Protein AF-Q54SC8-F1 (afdb_monomer_lite)

Radius of gyration: 28.44 Å; chains: 1; bounding box: 78×32×74 Å

Secondary structure (DSSP, 8-state):
-PPP-TTS-THHHHTT-S-HHHHHHHHHHHTT-S---TTPBPTTT-SBP-HHIIIII-TTTHHHHHHHHHHHHHHTTPPP---SGGGGGGTTSHHHHHHHHHHHHHHHHHHHHHHHHHHHHHHHHHHHHHHHHHHHHHHHHHHHHHHHHHHHHHHTT--

Foldseek 3Di:
DPDQPVPDLLVVLLVLAPPPQLSVLVVCLSVQNPDDPPQFAQLQQRHGDGSQCLFANPPRCNVVLQVQLQVQQVVVVHDRDRRGPNLSVVSNDHSSVNSNSVSSSVSVVVRVVSVVVVVVVVVVVVVVVVVVVVVVVVVVVVVVVVVVVVVVVVVVVVD

Structure (mmCIF, N/CA/C/O backbone):
data_AF-Q54SC8-F1
#
_entry.id   AF-Q54SC8-F1
#
loop_
_atom_site.group_PDB
_atom_site.id
_atom_site.type_symbol
_atom_site.label_atom_id
_atom_site.label_alt_id
_atom_site.label_comp_id
_atom_site.label_asym_id
_atom_site.label_entity_id
_atom_site.label_seq_id
_atom_site.pdbx_PDB_ins_code
_atom_site.Cartn_x
_atom_site.Cartn_y
_atom_site.Cartn_z
_atom_site.occupancy
_atom_site.B_iso_or_equiv
_atom_site.auth_seq_id
_atom_site.auth_comp_id
_atom_site.auth_asym_id
_atom_site.auth_atom_id
_atom_site.pdbx_PDB_model_num
ATOM 1 N N . MET A 1 1 ? 15.499 17.375 3.961 1.00 37.41 1 MET A N 1
ATOM 2 C CA . MET A 1 1 ? 14.671 16.747 2.904 1.00 37.41 1 MET A CA 1
ATOM 3 C C . MET A 1 1 ? 15.461 16.810 1.610 1.00 37.41 1 MET A C 1
ATOM 5 O O . MET A 1 1 ? 15.804 17.915 1.219 1.00 37.41 1 MET A O 1
ATOM 9 N N . LYS A 1 2 ? 15.801 15.673 0.987 1.00 46.19 2 LYS A N 1
ATOM 10 C CA . LYS A 1 2 ? 16.397 15.680 -0.358 1.00 46.19 2 LYS A CA 1
ATOM 11 C C . LYS A 1 2 ? 15.344 16.186 -1.347 1.00 46.19 2 LYS A C 1
ATOM 13 O O . LYS A 1 2 ? 14.207 15.717 -1.315 1.00 46.19 2 LYS A O 1
ATOM 18 N N . GLU A 1 3 ? 15.695 17.192 -2.144 1.00 49.50 3 GLU A N 1
ATOM 19 C CA . GLU A 1 3 ? 14.789 17.768 -3.135 1.00 49.50 3 GLU A CA 1
ATOM 20 C C . GLU A 1 3 ? 14.431 16.716 -4.189 1.00 49.50 3 GLU A C 1
ATOM 22 O O . GLU A 1 3 ? 15.298 16.151 -4.855 1.00 49.50 3 GLU A O 1
ATOM 27 N N . ILE A 1 4 ? 13.131 16.450 -4.339 1.00 57.06 4 ILE A N 1
ATOM 28 C CA . ILE A 1 4 ? 12.579 15.791 -5.527 1.00 57.06 4 ILE A CA 1
ATOM 29 C C . ILE A 1 4 ? 13.042 16.628 -6.723 1.00 57.06 4 ILE A C 1
ATOM 31 O O . ILE A 1 4 ? 12.918 17.853 -6.657 1.00 57.06 4 ILE A O 1
ATOM 35 N N . LYS A 1 5 ? 13.594 16.007 -7.778 1.00 55.91 5 LYS A N 1
ATOM 36 C CA . LYS A 1 5 ? 14.076 16.744 -8.959 1.00 55.91 5 LYS A CA 1
ATOM 37 C C . LYS A 1 5 ? 12.907 17.553 -9.536 1.00 55.91 5 LYS A C 1
ATOM 39 O O . LYS A 1 5 ? 12.034 17.011 -10.201 1.00 55.91 5 LYS A O 1
ATOM 44 N N . LYS A 1 6 ? 12.868 18.849 -9.213 1.00 46.75 6 LYS A N 1
ATOM 45 C CA . LYS A 1 6 ? 11.734 19.763 -9.435 1.00 46.75 6 LYS A CA 1
ATOM 46 C C . LYS A 1 6 ? 11.451 20.060 -10.908 1.00 46.75 6 LYS A C 1
ATOM 48 O O . LYS A 1 6 ? 10.417 20.652 -11.196 1.00 46.75 6 LYS A O 1
ATOM 53 N N . THR A 1 7 ? 12.352 19.713 -11.827 1.00 46.19 7 THR A N 1
ATOM 54 C CA . THR A 1 7 ? 12.328 20.245 -13.201 1.00 46.19 7 THR A CA 1
ATOM 55 C C . THR A 1 7 ? 11.164 19.749 -14.050 1.00 46.19 7 THR A C 1
ATOM 57 O O . THR A 1 7 ? 10.823 20.388 -15.037 1.00 46.19 7 THR A O 1
ATOM 60 N N . THR A 1 8 ? 10.462 18.713 -13.613 1.00 50.31 8 THR A N 1
ATOM 61 C CA . THR A 1 8 ? 9.126 18.389 -14.097 1.00 50.31 8 THR A CA 1
ATOM 62 C C . THR A 1 8 ? 8.346 17.874 -12.906 1.00 50.31 8 THR A C 1
ATOM 64 O O . THR A 1 8 ? 8.726 16.891 -12.273 1.00 50.31 8 THR A O 1
ATOM 67 N N . LEU A 1 9 ? 7.239 18.537 -12.567 1.00 56.03 9 LEU A N 1
ATOM 68 C CA . LEU A 1 9 ? 6.217 17.877 -11.761 1.00 56.03 9 LEU A CA 1
ATOM 69 C C . LEU A 1 9 ? 5.973 16.491 -12.395 1.00 56.03 9 LEU A C 1
ATOM 71 O O . LEU A 1 9 ? 5.840 16.447 -13.621 1.00 56.03 9 LEU A O 1
ATOM 75 N N . PRO A 1 10 ? 5.896 15.389 -11.620 1.00 69.25 10 PRO A N 1
ATOM 76 C CA . PRO A 1 10 ? 5.927 14.005 -12.131 1.00 69.25 10 PRO A CA 1
ATOM 77 C C . PRO A 1 10 ? 4.714 13.623 -13.008 1.00 69.25 10 PRO A C 1
ATOM 79 O O . PRO A 1 10 ? 4.430 12.455 -13.257 1.00 69.25 10 PRO A O 1
ATOM 82 N N . PHE A 1 11 ? 3.925 14.607 -13.438 1.00 71.69 11 PHE A N 1
ATOM 83 C CA . PHE A 1 11 ? 2.703 14.463 -14.206 1.00 71.69 11 PHE A CA 1
ATOM 84 C C . PHE A 1 11 ? 2.931 13.854 -15.590 1.00 71.69 11 PHE A C 1
ATOM 86 O 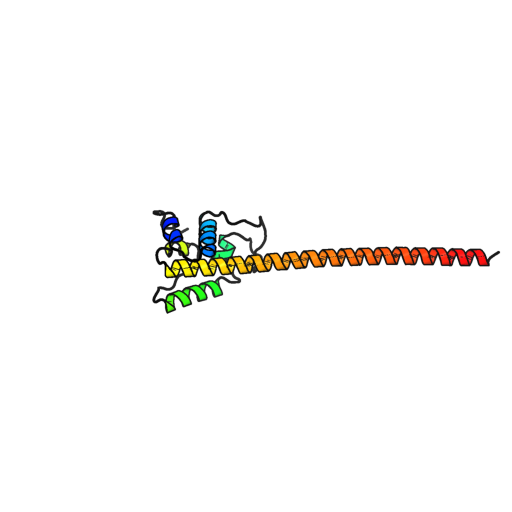O . PHE A 1 11 ? 2.066 13.107 -16.047 1.00 71.69 11 PHE A O 1
ATOM 93 N N . LEU A 1 12 ? 4.045 14.154 -16.264 1.00 74.88 12 LEU A N 1
ATOM 94 C CA . LEU A 1 12 ? 4.334 13.603 -17.595 1.00 74.88 12 LEU A CA 1
ATOM 95 C C . LEU A 1 12 ? 4.573 12.092 -17.527 1.00 74.88 12 LEU A C 1
ATOM 97 O O . LEU A 1 12 ? 4.076 11.337 -18.360 1.00 74.88 12 LEU A O 1
ATOM 101 N N . GLU A 1 13 ? 5.271 11.646 -16.493 1.00 80.50 13 GLU A N 1
ATOM 102 C CA . GLU A 1 13 ? 5.614 10.254 -16.240 1.00 80.50 13 GLU A CA 1
ATOM 103 C C . GLU A 1 13 ? 4.403 9.477 -15.718 1.00 80.50 13 GLU A C 1
ATOM 105 O O . GLU A 1 13 ? 4.088 8.402 -16.228 1.00 80.50 13 GLU A O 1
ATOM 110 N N . ILE A 1 14 ? 3.642 10.063 -14.782 1.00 79.56 14 ILE A N 1
ATOM 111 C CA . ILE A 1 14 ? 2.394 9.476 -14.263 1.00 79.56 14 ILE A CA 1
ATOM 112 C C . ILE A 1 14 ? 1.410 9.172 -15.403 1.00 79.56 14 ILE A C 1
ATOM 114 O O . ILE A 1 14 ? 0.694 8.172 -15.343 1.00 79.56 14 ILE A O 1
ATOM 118 N N . ARG A 1 15 ? 1.376 9.980 -16.474 1.00 80.06 15 ARG A N 1
ATOM 119 C CA . ARG A 1 15 ? 0.501 9.734 -17.637 1.00 80.06 15 ARG A CA 1
ATOM 120 C C . ARG A 1 15 ? 0.794 8.418 -18.366 1.00 80.06 15 ARG A C 1
ATOM 122 O O . ARG A 1 15 ? -0.119 7.901 -19.001 1.00 80.06 15 ARG A O 1
ATOM 129 N N . LYS A 1 16 ? 2.007 7.865 -18.254 1.00 84.06 16 LYS A N 1
ATOM 130 C CA . LYS A 1 16 ? 2.420 6.606 -18.905 1.00 84.06 16 LYS A CA 1
ATOM 131 C C . LYS A 1 16 ? 1.965 5.346 -18.148 1.00 84.06 16 LYS A C 1
ATOM 133 O O . LYS A 1 16 ? 2.160 4.237 -18.636 1.00 84.06 16 LYS A O 1
ATOM 138 N N . ILE A 1 17 ? 1.365 5.498 -16.963 1.00 86.06 17 ILE A N 1
ATOM 139 C CA . ILE A 1 17 ? 0.902 4.388 -16.119 1.00 86.06 17 ILE A CA 1
ATOM 140 C C . ILE A 1 17 ? -0.439 3.851 -16.637 1.00 86.06 17 ILE A C 1
ATOM 142 O O . ILE A 1 17 ? -1.421 4.589 -16.742 1.00 86.06 17 ILE A O 1
ATOM 146 N N . VAL A 1 18 ? -0.484 2.544 -16.898 1.00 90.19 18 VAL A N 1
ATOM 147 C CA . VAL A 1 18 ? -1.641 1.811 -17.434 1.00 90.19 18 VAL A CA 1
ATOM 148 C C . VAL A 1 18 ? -2.656 1.488 -16.338 1.00 90.19 18 VAL A C 1
ATOM 150 O O . VAL A 1 18 ? -3.860 1.551 -16.578 1.00 90.19 18 VAL A O 1
ATOM 153 N N . ASN A 1 19 ? -2.209 1.180 -15.114 1.00 91.38 19 ASN A N 1
ATOM 154 C CA . ASN A 1 19 ? -3.138 0.991 -14.000 1.00 91.38 19 ASN A CA 1
ATOM 155 C C . ASN A 1 19 ? -3.779 2.338 -13.623 1.00 91.38 19 ASN A C 1
ATOM 157 O O . ASN A 1 19 ? -3.202 3.120 -12.871 1.00 91.38 19 ASN A O 1
ATOM 161 N N . LEU A 1 20 ? -4.992 2.588 -14.124 1.00 90.06 20 LEU A N 1
ATOM 162 C CA . LEU A 1 20 ? -5.702 3.859 -13.961 1.00 90.06 20 LEU A CA 1
ATOM 163 C C . LEU A 1 20 ? -6.005 4.203 -12.496 1.00 90.06 20 LEU A C 1
ATOM 165 O O . LEU A 1 20 ? -5.912 5.369 -12.115 1.00 90.06 20 LEU A O 1
ATOM 169 N N . LYS A 1 21 ? -6.336 3.209 -11.662 1.00 90.88 21 LYS A N 1
ATOM 170 C CA . LYS A 1 21 ? -6.642 3.427 -10.238 1.00 90.88 21 LYS A CA 1
ATOM 171 C C . LYS A 1 21 ? -5.387 3.759 -9.443 1.00 90.88 21 LYS A C 1
ATOM 173 O O . LYS A 1 21 ? -5.379 4.720 -8.679 1.00 90.88 21 LYS A O 1
ATOM 178 N N . GLY A 1 22 ? -4.317 2.999 -9.651 1.00 89.75 22 GLY A N 1
ATOM 179 C CA . GLY A 1 22 ? -3.007 3.282 -9.078 1.00 89.75 22 GLY A CA 1
ATOM 180 C C . GLY A 1 22 ? -2.441 4.617 -9.568 1.00 89.75 22 GLY A C 1
ATOM 181 O O . GLY A 1 22 ? -1.904 5.379 -8.771 1.00 89.75 22 GLY A O 1
ATOM 182 N N . ARG A 1 23 ? -2.636 4.957 -10.849 1.00 91.56 23 ARG A N 1
ATOM 183 C CA . ARG A 1 23 ? -2.273 6.256 -11.435 1.00 91.56 23 ARG A CA 1
ATOM 184 C C . ARG A 1 23 ? -3.002 7.408 -10.749 1.00 91.56 23 ARG A C 1
ATOM 186 O O . ARG A 1 23 ? -2.354 8.360 -10.325 1.00 91.56 23 ARG A O 1
ATOM 193 N N . ASP A 1 24 ? -4.327 7.324 -10.627 1.00 90.94 24 ASP A N 1
ATOM 194 C CA . ASP A 1 24 ? -5.133 8.329 -9.923 1.00 90.94 24 ASP A CA 1
ATOM 195 C C . ASP A 1 24 ? -4.680 8.473 -8.465 1.00 90.94 24 ASP A C 1
ATOM 197 O O . ASP A 1 24 ? -4.516 9.579 -7.955 1.00 90.94 24 ASP A O 1
ATOM 201 N N . LEU A 1 25 ? -4.381 7.356 -7.803 1.00 91.50 25 LEU A N 1
ATOM 202 C CA . LEU A 1 25 ? -3.895 7.364 -6.432 1.00 91.50 25 LEU A CA 1
ATOM 203 C C . LEU A 1 25 ? -2.525 8.041 -6.294 1.00 91.50 25 LEU A C 1
ATOM 205 O O . LEU A 1 25 ? -2.347 8.863 -5.395 1.00 91.50 25 LEU A O 1
ATOM 209 N N . LEU A 1 26 ? -1.574 7.737 -7.182 1.00 90.44 26 LEU A N 1
ATOM 210 C CA . LEU A 1 26 ? -0.271 8.406 -7.225 1.00 90.44 26 LEU A CA 1
ATOM 211 C C . LEU A 1 26 ? -0.424 9.900 -7.492 1.00 90.44 26 LEU A C 1
ATOM 213 O O . LEU A 1 26 ? 0.264 10.710 -6.873 1.00 90.44 26 LEU A O 1
ATOM 217 N N . TRP A 1 27 ? -1.361 10.271 -8.363 1.00 88.69 27 TRP A N 1
ATOM 218 C CA . TRP A 1 27 ? -1.660 11.664 -8.650 1.00 88.69 27 TRP A CA 1
ATOM 219 C C . TRP A 1 27 ? -2.204 12.393 -7.417 1.00 88.69 27 TRP A C 1
ATOM 221 O O . TRP A 1 27 ? -1.670 13.432 -7.027 1.00 88.69 27 TRP A O 1
ATOM 231 N N . ARG A 1 28 ? -3.187 11.810 -6.721 1.00 89.06 28 ARG A N 1
ATOM 232 C CA . ARG A 1 28 ? -3.704 12.348 -5.451 1.00 89.06 28 ARG A CA 1
ATOM 233 C C . ARG A 1 28 ? -2.633 12.407 -4.369 1.00 89.06 28 ARG A C 1
ATOM 235 O O . ARG A 1 28 ? -2.632 13.342 -3.572 1.00 89.06 28 ARG A O 1
ATOM 242 N N . LEU A 1 29 ? -1.731 11.428 -4.319 1.00 87.50 29 LEU A N 1
ATOM 243 C CA . LEU A 1 29 ? -0.616 11.415 -3.377 1.00 87.50 29 LEU A CA 1
ATOM 244 C C . LEU A 1 29 ? 0.353 12.572 -3.655 1.00 87.50 29 LEU A C 1
ATOM 246 O O . LEU A 1 29 ? 0.687 13.307 -2.726 1.00 87.50 29 LEU A O 1
ATOM 250 N N . ALA A 1 30 ? 0.732 12.779 -4.921 1.00 83.88 30 ALA A N 1
ATOM 251 C CA . ALA A 1 30 ? 1.600 13.876 -5.351 1.00 83.88 30 ALA A CA 1
ATOM 252 C C . ALA A 1 30 ? 0.970 15.252 -5.072 1.00 83.88 30 ALA A C 1
ATOM 254 O O . ALA A 1 30 ? 1.637 16.152 -4.566 1.00 83.88 30 ALA A O 1
ATOM 255 N N . LEU A 1 31 ? -0.336 15.390 -5.315 1.00 83.81 31 LEU A N 1
ATOM 256 C CA . LEU A 1 31 ? -1.102 16.606 -5.027 1.00 83.81 31 LEU A CA 1
ATOM 257 C C . LEU A 1 31 ? -1.465 16.777 -3.543 1.00 83.81 31 LEU A C 1
ATOM 259 O O . LEU A 1 31 ? -2.116 17.754 -3.184 1.00 83.81 31 LEU A O 1
ATOM 263 N N . LYS A 1 32 ? -1.096 15.828 -2.669 1.00 80.88 32 LYS A N 1
ATOM 264 C CA . LYS A 1 32 ? -1.536 15.772 -1.261 1.00 80.88 32 LYS A CA 1
ATOM 265 C C . LYS A 1 32 ? -3.068 15.869 -1.099 1.00 80.88 32 LYS A C 1
ATOM 267 O O . LYS A 1 32 ? -3.555 16.290 -0.052 1.00 80.88 32 LYS A O 1
ATOM 272 N N . ALA A 1 33 ? -3.811 15.420 -2.108 1.00 82.44 33 ALA A N 1
ATOM 273 C CA . ALA A 1 33 ? -5.266 15.507 -2.237 1.00 82.44 33 ALA A CA 1
ATOM 274 C C . ALA A 1 33 ? -5.992 14.212 -1.823 1.00 82.44 33 ALA A C 1
ATOM 276 O O . ALA A 1 33 ? -7.166 14.009 -2.131 1.00 82.44 33 ALA A O 1
ATOM 277 N N . LEU A 1 34 ? -5.295 13.292 -1.151 1.00 83.31 34 LEU A N 1
ATOM 278 C CA . LEU A 1 34 ? -5.932 12.094 -0.613 1.00 83.31 34 LEU A CA 1
ATOM 279 C C . LEU A 1 34 ? -6.914 12.477 0.499 1.00 83.31 34 LEU A C 1
ATOM 281 O O . LEU A 1 34 ? -6.538 13.257 1.378 1.00 83.31 34 LEU A O 1
ATOM 285 N N . PRO A 1 35 ? -8.138 11.915 0.504 1.00 72.50 35 PRO A N 1
ATOM 286 C CA . PRO A 1 35 ? -9.097 12.176 1.563 1.00 72.50 35 PRO A CA 1
ATOM 287 C C . PRO A 1 35 ? -8.515 11.698 2.895 1.00 72.50 35 PRO A C 1
ATOM 289 O O . PRO A 1 35 ? -8.3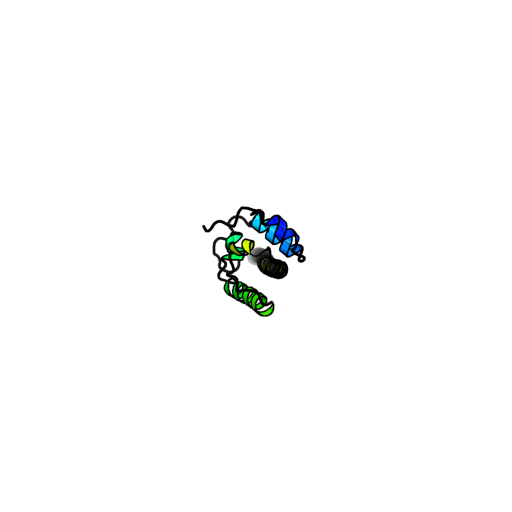39 10.499 3.132 1.00 72.50 35 PRO A O 1
ATOM 292 N N . LYS A 1 36 ? -8.168 12.663 3.747 1.00 66.06 36 LYS A N 1
ATOM 293 C CA . LYS A 1 36 ? -7.656 12.420 5.092 1.00 66.06 36 LYS A CA 1
ATOM 294 C C . LYS A 1 36 ? -8.840 12.069 5.979 1.00 66.06 36 LYS A C 1
ATOM 296 O O . LYS A 1 36 ? -9.820 12.808 6.025 1.00 66.06 36 LYS A O 1
ATOM 301 N N . ILE A 1 37 ? -8.736 10.980 6.732 1.00 64.00 37 ILE A N 1
ATOM 302 C CA . ILE A 1 37 ? -9.575 10.844 7.921 1.00 64.00 37 ILE A CA 1
ATOM 303 C C . ILE A 1 37 ? -8.885 11.713 8.969 1.00 64.00 37 ILE A C 1
ATOM 305 O O . ILE A 1 37 ? -7.871 11.311 9.535 1.00 64.00 37 ILE A O 1
ATOM 309 N N . HIS A 1 38 ? -9.352 12.954 9.109 1.00 57.03 38 HIS A N 1
ATOM 310 C CA . HIS A 1 38 ? -8.739 13.950 9.984 1.00 57.03 38 HIS A CA 1
ATOM 311 C C . HIS A 1 38 ? -8.468 13.359 11.378 1.00 57.03 38 HIS A C 1
ATOM 313 O O . HIS A 1 38 ? -9.380 12.849 12.024 1.00 57.03 38 HIS A O 1
ATOM 319 N N . ASN A 1 39 ? -7.204 13.421 11.811 1.00 59.19 39 ASN A N 1
ATOM 320 C CA . ASN A 1 39 ? -6.718 12.992 13.129 1.00 59.19 39 ASN A CA 1
ATOM 321 C C . ASN A 1 39 ? -6.986 11.523 13.514 1.00 59.19 39 ASN A C 1
ATOM 323 O O . ASN A 1 39 ? -6.967 11.193 14.698 1.00 59.19 39 ASN A O 1
ATOM 327 N N . ALA A 1 40 ? -7.207 10.623 12.551 1.00 78.62 40 ALA A N 1
ATOM 328 C CA . ALA A 1 40 ? -7.303 9.200 12.858 1.00 78.62 40 ALA A CA 1
ATOM 329 C C . ALA A 1 40 ? -5.907 8.562 13.011 1.00 78.62 40 ALA A C 1
ATOM 331 O O . ALA A 1 40 ? -5.001 8.871 12.232 1.00 78.62 40 ALA A O 1
ATOM 332 N N . PRO A 1 41 ? -5.712 7.656 13.984 1.00 89.12 41 PRO A N 1
ATOM 333 C CA . PRO A 1 41 ? -4.522 6.824 14.032 1.00 89.12 41 PRO A CA 1
ATOM 334 C C . PRO A 1 41 ? -4.556 5.783 12.906 1.00 89.12 41 PRO A C 1
ATOM 336 O O . PRO A 1 41 ? -5.620 5.318 12.486 1.00 89.12 41 PRO A O 1
ATOM 339 N N . CYS A 1 42 ? -3.378 5.397 12.427 1.00 91.00 42 CYS A N 1
ATOM 340 C CA . CYS A 1 42 ? -3.203 4.377 11.409 1.00 91.00 42 CYS A CA 1
ATOM 341 C C . CYS A 1 42 ? -3.841 3.066 11.867 1.00 91.00 42 CYS A C 1
ATOM 343 O O . CYS A 1 42 ? -3.534 2.549 12.941 1.00 91.00 42 CYS A O 1
ATOM 345 N N . ILE A 1 43 ? -4.676 2.473 11.013 1.00 89.19 43 ILE A N 1
ATOM 346 C CA . ILE A 1 43 ? -5.416 1.244 11.339 1.00 89.19 43 ILE A CA 1
ATOM 347 C C . ILE A 1 43 ? -4.512 0.020 11.574 1.00 89.19 43 ILE A C 1
ATOM 349 O O . ILE A 1 43 ? -4.986 -1.026 12.018 1.00 89.19 43 ILE A O 1
ATOM 353 N N . TRP A 1 44 ? -3.228 0.114 11.226 1.00 91.38 44 TRP A N 1
ATOM 354 C CA . TRP A 1 44 ? -2.272 -0.982 11.346 1.00 91.38 44 TRP A CA 1
ATOM 355 C C . TRP A 1 44 ? -1.288 -0.830 12.500 1.00 91.38 44 TRP A C 1
ATOM 357 O O . TRP A 1 44 ? -1.048 -1.814 13.194 1.00 91.38 44 TRP A O 1
ATOM 367 N N . CYS A 1 45 ? -0.731 0.365 12.709 1.00 92.50 45 CYS A N 1
ATOM 368 C CA . CYS A 1 45 ? 0.301 0.594 13.727 1.00 92.50 45 CYS A CA 1
ATOM 369 C C . CYS A 1 45 ? -0.054 1.678 14.751 1.00 92.50 45 CYS A C 1
ATOM 371 O O . CYS A 1 45 ? 0.767 1.980 15.609 1.00 92.50 45 CYS A O 1
ATOM 373 N N . ASN A 1 46 ? -1.248 2.269 14.665 1.00 89.94 46 ASN A N 1
ATOM 374 C CA . ASN A 1 46 ? -1.778 3.262 15.600 1.00 89.94 46 ASN A CA 1
ATOM 375 C C . ASN A 1 46 ? -1.011 4.605 15.688 1.00 89.94 46 ASN A C 1
ATOM 377 O O . ASN A 1 46 ? -1.378 5.467 16.479 1.00 89.94 46 ASN A O 1
ATOM 381 N N . GLU A 1 47 ? 0.021 4.815 14.865 1.00 90.44 47 GLU A N 1
ATOM 382 C CA . GLU A 1 47 ? 0.707 6.110 14.716 1.00 90.44 47 GLU A CA 1
ATOM 383 C C . GLU A 1 47 ? -0.182 7.131 13.983 1.00 90.44 47 GLU A C 1
ATOM 385 O O . GLU A 1 47 ? -1.168 6.760 13.348 1.00 90.44 47 GLU A O 1
ATOM 390 N N . GLN A 1 48 ? 0.163 8.422 14.032 1.00 88.44 48 GLN A N 1
ATOM 391 C CA . GLN A 1 48 ? -0.612 9.467 13.356 1.00 88.44 48 GLN A CA 1
ATOM 392 C C . GLN A 1 48 ? -0.697 9.213 11.845 1.00 88.44 48 GLN A C 1
ATOM 394 O O . GLN A 1 48 ? 0.314 9.172 11.137 1.00 88.44 48 GLN A O 1
ATOM 399 N N . GLU A 1 49 ? -1.921 9.074 11.334 1.00 87.56 49 GLU A N 1
ATOM 400 C CA . GLU A 1 49 ? -2.122 8.734 9.936 1.00 87.56 49 GLU A CA 1
ATOM 401 C C . GLU A 1 49 ? -1.981 9.970 9.037 1.00 87.56 49 GLU A C 1
ATOM 403 O O . GLU A 1 49 ? -2.760 10.922 9.079 1.00 87.56 49 GLU A O 1
ATOM 408 N N . THR A 1 50 ? -0.972 9.935 8.175 1.00 87.62 50 THR A N 1
ATOM 409 C CA . THR A 1 50 ? -0.773 10.876 7.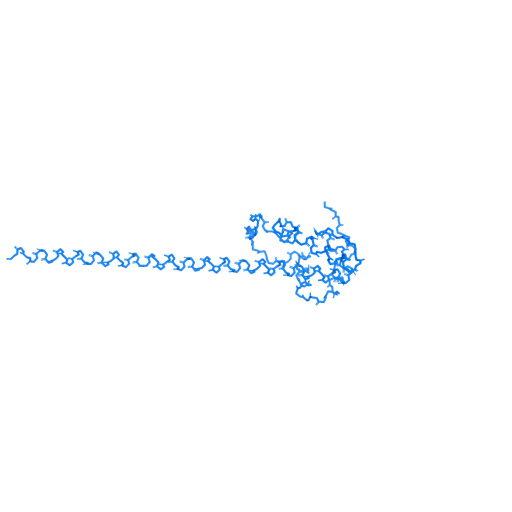070 1.00 87.62 50 THR A CA 1
ATOM 410 C C . THR A 1 50 ? -0.615 10.097 5.770 1.00 87.62 50 THR A C 1
ATOM 412 O O . THR A 1 50 ? -0.319 8.904 5.791 1.00 87.62 50 THR A O 1
ATOM 415 N N . SER A 1 51 ? -0.766 10.751 4.616 1.00 87.19 51 SER A N 1
ATOM 416 C CA . SER A 1 51 ? -0.510 10.098 3.324 1.00 87.19 51 SER A CA 1
ATOM 417 C C . SER A 1 51 ? 0.908 9.523 3.257 1.00 87.19 51 SER A C 1
ATOM 419 O O . SER A 1 51 ? 1.104 8.393 2.827 1.00 87.19 51 SER A O 1
ATOM 421 N N . GLU A 1 52 ? 1.898 10.270 3.748 1.00 88.31 52 GLU A N 1
ATOM 422 C CA . GLU A 1 52 ? 3.280 9.794 3.809 1.00 88.31 52 GLU A CA 1
ATOM 423 C C . GLU A 1 52 ? 3.419 8.586 4.741 1.00 88.31 52 GLU A C 1
ATOM 425 O O . GLU A 1 52 ? 4.105 7.624 4.406 1.00 88.31 52 GLU A O 1
ATOM 430 N N . HIS A 1 53 ? 2.719 8.592 5.877 1.00 90.75 53 HIS A N 1
ATOM 431 C CA . HIS A 1 53 ? 2.686 7.441 6.766 1.00 90.75 53 HIS A CA 1
ATOM 432 C C . HIS A 1 53 ? 2.103 6.205 6.073 1.00 90.75 53 HIS A C 1
ATOM 434 O O . HIS A 1 53 ? 2.769 5.173 6.032 1.00 90.75 53 HIS A O 1
ATOM 440 N N . ILE A 1 54 ? 0.913 6.324 5.476 1.00 91.25 54 ILE A N 1
ATOM 441 C CA . ILE A 1 54 ? 0.212 5.214 4.814 1.00 91.25 54 ILE A CA 1
ATOM 442 C C . ILE A 1 54 ? 1.083 4.572 3.736 1.00 91.25 54 ILE A C 1
ATOM 444 O O . ILE A 1 54 ? 1.116 3.355 3.640 1.00 91.25 54 ILE A O 1
ATOM 448 N N . PHE A 1 55 ? 1.769 5.361 2.907 1.00 92.44 55 PHE A N 1
ATOM 449 C CA . PHE A 1 55 ? 2.492 4.801 1.764 1.00 92.44 55 PHE A CA 1
ATOM 450 C C . PHE A 1 55 ? 3.961 4.505 2.043 1.00 92.44 55 PHE A C 1
ATOM 452 O O . PHE A 1 55 ? 4.487 3.568 1.454 1.00 92.44 55 PHE A O 1
ATOM 459 N N . PHE A 1 56 ? 4.627 5.262 2.917 1.00 92.56 56 PHE A N 1
ATOM 460 C CA . PHE A 1 56 ? 6.092 5.260 2.994 1.00 92.56 56 PHE A CA 1
ATOM 461 C C . PHE A 1 56 ? 6.669 5.037 4.390 1.00 92.56 56 PHE A C 1
ATOM 463 O O . PHE A 1 56 ? 7.860 4.763 4.490 1.00 92.56 56 PHE A O 1
ATOM 470 N N . LYS A 1 57 ? 5.882 5.157 5.468 1.00 92.38 57 LYS A N 1
ATOM 471 C CA . LYS A 1 57 ? 6.422 5.044 6.840 1.00 92.38 57 LYS A CA 1
ATOM 472 C C . LYS A 1 57 ? 5.723 4.010 7.721 1.00 92.38 57 LYS A C 1
ATOM 474 O O . LYS A 1 57 ? 6.219 3.719 8.805 1.00 92.38 57 LYS A O 1
ATOM 479 N N . CYS A 1 58 ? 4.600 3.434 7.295 1.00 93.81 58 CYS A N 1
ATOM 480 C CA . CYS A 1 58 ? 3.851 2.506 8.134 1.00 93.81 58 CYS A CA 1
ATOM 481 C C . CYS A 1 58 ? 4.613 1.190 8.355 1.00 93.81 58 CYS A C 1
ATOM 483 O O . CYS A 1 58 ? 4.711 0.333 7.472 1.00 93.81 58 CYS A O 1
ATOM 485 N N . LYS A 1 59 ? 5.090 1.000 9.589 1.00 93.12 59 LYS A N 1
ATOM 486 C CA . LYS A 1 59 ? 5.885 -0.161 10.021 1.00 93.12 59 LYS A CA 1
ATOM 487 C C . LYS A 1 59 ? 5.217 -1.507 9.727 1.00 93.12 59 LYS A C 1
ATOM 489 O O . LYS A 1 59 ? 5.909 -2.488 9.489 1.00 93.12 59 LYS A O 1
ATOM 494 N N . SER A 1 60 ? 3.886 -1.556 9.702 1.00 92.81 60 SER A N 1
ATOM 495 C CA . SER A 1 60 ? 3.132 -2.800 9.526 1.00 92.81 60 SER A CA 1
ATOM 496 C C . SER A 1 60 ? 3.219 -3.415 8.133 1.00 92.81 60 SER A C 1
ATOM 498 O O . SER A 1 60 ? 2.926 -4.597 7.997 1.00 92.81 60 SER A O 1
ATOM 500 N N . HIS A 1 61 ? 3.555 -2.642 7.099 1.00 92.81 61 HIS A N 1
ATOM 501 C CA . HIS A 1 61 ? 3.649 -3.174 5.734 1.00 92.81 61 HIS A CA 1
ATOM 502 C C . HIS A 1 61 ? 4.852 -2.651 4.952 1.00 92.81 61 HIS A C 1
ATOM 504 O O . HIS A 1 61 ? 5.097 -3.126 3.845 1.00 92.81 61 HIS A O 1
ATOM 510 N N . ILE A 1 62 ? 5.613 -1.689 5.484 1.00 93.69 62 ILE A N 1
ATOM 511 C CA . ILE A 1 62 ? 6.726 -1.080 4.749 1.00 93.69 62 ILE A CA 1
ATOM 512 C C . ILE A 1 62 ? 7.775 -2.111 4.318 1.00 93.69 62 ILE A C 1
ATOM 514 O O . ILE A 1 62 ? 8.250 -2.052 3.190 1.00 93.69 62 ILE A O 1
ATOM 518 N N . LYS A 1 63 ? 8.063 -3.106 5.168 1.00 93.81 63 LYS A N 1
ATOM 519 C CA . LYS A 1 63 ? 9.012 -4.183 4.861 1.00 93.81 63 LYS A CA 1
ATOM 520 C C . LYS A 1 63 ? 8.516 -5.077 3.714 1.00 93.81 63 LYS A C 1
ATOM 522 O O . LYS A 1 63 ? 9.221 -5.222 2.726 1.00 93.81 63 LYS A O 1
ATOM 527 N N . GLU A 1 64 ? 7.274 -5.565 3.796 1.00 93.69 64 GLU A N 1
ATOM 528 C CA . GLU A 1 64 ? 6.611 -6.345 2.726 1.00 93.69 64 GLU A CA 1
ATOM 529 C C . GLU A 1 64 ? 6.591 -5.557 1.403 1.00 93.69 64 GLU A C 1
ATOM 531 O O . GLU A 1 64 ? 6.862 -6.087 0.328 1.00 93.69 64 GLU A O 1
ATOM 536 N N . THR A 1 65 ? 6.321 -4.253 1.486 1.00 94.50 65 THR A N 1
ATOM 537 C CA . THR A 1 65 ? 6.272 -3.356 0.324 1.00 94.50 65 THR A CA 1
ATOM 538 C C . THR A 1 65 ? 7.651 -3.210 -0.327 1.00 94.50 65 THR A C 1
ATOM 540 O O . THR A 1 65 ? 7.780 -3.311 -1.547 1.00 94.50 65 THR A O 1
ATOM 543 N N . GLN A 1 66 ? 8.683 -3.008 0.496 1.00 95.25 66 GLN A N 1
ATOM 544 C CA . GLN A 1 66 ? 10.075 -2.895 0.075 1.00 95.25 66 GLN A CA 1
ATOM 545 C C . GLN A 1 66 ? 10.582 -4.182 -0.592 1.00 95.25 66 GLN A C 1
ATOM 547 O O . GLN A 1 66 ? 11.282 -4.122 -1.603 1.00 95.25 66 GLN A O 1
ATOM 552 N N . GLU A 1 67 ? 10.227 -5.339 -0.041 1.00 94.44 67 GLU A N 1
ATOM 553 C CA . GLU A 1 67 ? 10.560 -6.647 -0.609 1.00 94.44 67 GLU A CA 1
ATOM 554 C C . GLU A 1 67 ? 9.850 -6.860 -1.951 1.00 94.44 67 GLU A C 1
ATOM 556 O O . GLU A 1 67 ? 10.488 -7.245 -2.930 1.00 94.44 67 GLU A O 1
ATOM 561 N N . CYS A 1 68 ? 8.561 -6.520 -2.035 1.00 93.75 68 CYS A N 1
ATOM 562 C CA . CYS A 1 68 ? 7.766 -6.664 -3.253 1.00 93.75 68 CYS A CA 1
ATOM 563 C C . CYS A 1 68 ? 8.322 -5.836 -4.420 1.00 93.75 68 CYS A C 1
ATOM 565 O O . CYS A 1 68 ? 8.520 -6.372 -5.512 1.00 93.75 68 CYS A O 1
ATOM 567 N N . ILE A 1 69 ? 8.624 -4.548 -4.208 1.00 93.00 69 ILE A N 1
ATOM 568 C CA . ILE A 1 69 ? 9.173 -3.718 -5.289 1.00 93.00 69 ILE A CA 1
ATOM 569 C C . ILE A 1 69 ? 10.561 -4.203 -5.718 1.00 93.00 69 ILE A C 1
ATOM 571 O O . ILE A 1 69 ? 10.842 -4.242 -6.913 1.00 93.00 69 ILE A O 1
ATOM 575 N N . ASN A 1 70 ? 11.411 -4.620 -4.773 1.00 93.06 70 ASN A N 1
ATOM 576 C CA . ASN A 1 70 ? 12.747 -5.123 -5.089 1.00 93.06 70 ASN A CA 1
ATOM 577 C C . ASN A 1 70 ? 12.678 -6.425 -5.883 1.00 93.06 70 ASN A C 1
ATOM 579 O O . ASN A 1 70 ? 13.424 -6.571 -6.845 1.00 93.06 70 ASN A O 1
ATOM 583 N N . TYR A 1 71 ? 11.756 -7.322 -5.530 1.00 93.69 71 TYR A N 1
ATOM 584 C CA . TYR A 1 71 ? 11.510 -8.541 -6.290 1.00 93.69 71 TYR A CA 1
ATOM 585 C C . TYR A 1 71 ? 11.102 -8.232 -7.735 1.00 93.69 71 TYR A C 1
ATOM 587 O O . TYR A 1 71 ? 11.652 -8.812 -8.668 1.00 93.69 71 TYR A O 1
ATOM 595 N N . ILE A 1 72 ? 10.177 -7.285 -7.936 1.00 90.88 72 ILE A N 1
ATOM 596 C CA . ILE A 1 72 ? 9.745 -6.883 -9.283 1.00 90.88 72 ILE A CA 1
ATOM 597 C C . ILE A 1 72 ? 10.924 -6.316 -10.077 1.00 90.88 72 ILE A C 1
ATOM 599 O O . ILE A 1 72 ? 11.131 -6.731 -11.213 1.00 90.88 72 ILE A O 1
ATOM 603 N N . GLN A 1 73 ? 11.708 -5.415 -9.476 1.00 90.19 73 GLN A N 1
ATOM 604 C CA . GLN A 1 73 ? 12.878 -4.826 -10.131 1.00 90.19 73 GLN A CA 1
ATOM 605 C C . GLN A 1 73 ? 13.903 -5.889 -10.519 1.00 90.19 73 GLN A C 1
ATOM 607 O O . GLN A 1 73 ? 14.356 -5.906 -11.658 1.00 90.19 73 GLN A O 1
ATOM 612 N N . GLU A 1 74 ? 14.225 -6.808 -9.612 1.00 91.38 74 GLU A N 1
ATOM 613 C CA . GLU A 1 74 ? 15.180 -7.885 -9.871 1.00 91.38 74 GLU A CA 1
ATOM 614 C C . GLU A 1 74 ? 14.725 -8.770 -11.038 1.00 91.38 74 GLU A C 1
ATOM 616 O O . GLU A 1 74 ? 15.506 -9.063 -11.941 1.00 91.38 74 GLU A O 1
ATOM 621 N N . LYS A 1 75 ? 13.436 -9.131 -11.081 1.00 90.62 75 LYS A N 1
ATOM 622 C CA . LYS A 1 75 ? 12.872 -9.937 -12.173 1.00 90.62 75 LYS A CA 1
ATOM 623 C C . LYS A 1 75 ? 12.771 -9.196 -13.498 1.00 90.62 75 LYS A C 1
ATOM 625 O O . LYS A 1 75 ? 12.765 -9.842 -14.540 1.00 90.62 75 LYS A O 1
ATOM 630 N N . SER A 1 76 ? 12.717 -7.869 -13.478 1.00 86.88 76 SER A N 1
ATOM 631 C CA . SER A 1 76 ? 12.683 -7.054 -14.689 1.00 86.88 76 SER A CA 1
ATOM 632 C C . SER A 1 76 ? 14.054 -6.549 -15.148 1.00 86.88 76 SER A C 1
ATOM 634 O O . SER A 1 76 ? 14.103 -5.712 -16.045 1.00 86.88 76 SER A O 1
ATOM 636 N N . GLY A 1 77 ? 15.157 -6.979 -14.522 1.00 85.12 77 GLY A N 1
ATOM 637 C CA . GLY A 1 77 ? 16.502 -6.457 -14.816 1.00 85.12 77 GLY A CA 1
ATOM 638 C C . GLY A 1 77 ? 16.715 -5.000 -14.377 1.00 85.12 77 GLY A C 1
ATOM 639 O O . GLY A 1 77 ? 17.632 -4.329 -14.844 1.00 85.12 77 GLY A O 1
ATOM 640 N N . GLY A 1 78 ? 15.849 -4.493 -13.501 1.00 82.31 78 GLY A N 1
ATOM 641 C CA . GLY A 1 78 ? 15.941 -3.167 -12.907 1.00 82.31 78 GLY A CA 1
ATOM 642 C C . GLY A 1 78 ? 16.856 -3.131 -11.683 1.00 82.31 78 GLY A C 1
ATOM 643 O O . GLY A 1 78 ? 17.252 -4.150 -11.120 1.00 82.31 78 GLY A O 1
ATOM 644 N N . SER A 1 79 ? 17.177 -1.919 -11.235 1.00 85.00 79 SER A N 1
ATOM 645 C CA . SER A 1 79 ? 17.934 -1.712 -9.997 1.00 85.00 79 SER A CA 1
ATOM 646 C C . SER A 1 79 ? 17.015 -1.760 -8.780 1.00 85.00 79 SER A C 1
ATOM 648 O O . SER A 1 79 ? 15.859 -1.341 -8.849 1.00 85.00 79 SER A O 1
ATOM 650 N N . ARG A 1 80 ? 17.537 -2.212 -7.633 1.00 86.44 80 ARG A N 1
ATOM 651 C CA . ARG A 1 80 ? 16.813 -2.123 -6.355 1.00 86.44 80 ARG A CA 1
ATOM 652 C C . ARG A 1 80 ? 16.411 -0.675 -6.067 1.00 86.44 80 ARG A C 1
ATOM 654 O O . ARG A 1 80 ? 17.166 0.262 -6.335 1.00 86.44 80 ARG A O 1
ATOM 661 N N . ILE A 1 81 ? 15.215 -0.503 -5.512 1.00 86.69 81 ILE A N 1
ATOM 662 C CA . ILE A 1 81 ? 14.628 0.809 -5.225 1.00 86.69 81 ILE A CA 1
ATOM 663 C C . ILE A 1 81 ? 14.316 0.863 -3.742 1.00 86.69 81 ILE A C 1
ATOM 665 O O . ILE A 1 81 ? 13.561 0.035 -3.247 1.00 86.69 81 ILE A O 1
ATOM 669 N N . ASN A 1 82 ? 14.829 1.873 -3.043 1.00 89.50 82 ASN A N 1
ATOM 670 C CA . ASN A 1 82 ? 14.377 2.156 -1.687 1.00 89.50 82 ASN A CA 1
ATOM 671 C C . ASN A 1 82 ? 12.962 2.731 -1.744 1.00 89.50 82 ASN A C 1
ATOM 673 O O . ASN A 1 82 ? 12.709 3.752 -2.386 1.00 89.50 82 ASN A O 1
ATOM 677 N N . TRP A 1 83 ? 12.034 2.055 -1.084 1.00 92.00 83 TRP A N 1
ATOM 678 C CA . TRP A 1 83 ? 10.649 2.462 -1.014 1.00 92.00 83 TRP A CA 1
ATOM 679 C C . TRP A 1 83 ? 10.516 3.661 -0.078 1.00 92.00 83 TRP A C 1
ATOM 681 O O . TRP A 1 83 ? 10.807 3.593 1.114 1.00 92.00 83 TRP A O 1
ATOM 691 N N . GLY A 1 84 ? 10.070 4.781 -0.632 1.00 91.12 84 GLY A N 1
ATOM 692 C CA . GLY A 1 84 ? 9.953 6.047 0.074 1.00 91.12 84 GLY A CA 1
ATOM 693 C C . GLY A 1 84 ? 9.422 7.133 -0.848 1.00 91.12 84 GLY A C 1
ATOM 694 O O . GLY A 1 84 ? 9.106 6.876 -2.005 1.00 91.12 84 GLY A O 1
ATOM 695 N N . ILE A 1 85 ? 9.353 8.373 -0.366 1.00 84.94 85 ILE A N 1
ATOM 696 C CA . ILE A 1 85 ? 8.853 9.487 -1.188 1.00 84.94 85 ILE A CA 1
ATOM 697 C C . ILE A 1 85 ? 9.696 9.713 -2.455 1.00 84.94 85 ILE A C 1
ATOM 699 O O . ILE A 1 85 ? 9.207 10.221 -3.455 1.00 84.94 85 ILE A O 1
ATOM 703 N N . GLU A 1 86 ? 10.954 9.275 -2.451 1.00 83.81 86 GLU A N 1
ATOM 704 C CA . GLU A 1 86 ? 11.857 9.358 -3.600 1.00 83.81 86 GLU A CA 1
ATOM 705 C C . GLU A 1 86 ? 11.441 8.449 -4.769 1.00 83.81 86 GLU A C 1
ATOM 707 O O . GLU A 1 86 ? 11.982 8.601 -5.864 1.00 83.81 86 GLU A O 1
ATOM 712 N N . ILE A 1 87 ? 10.451 7.558 -4.597 1.00 85.62 87 ILE A N 1
ATOM 713 C CA . ILE A 1 87 ? 9.956 6.696 -5.684 1.00 85.62 87 ILE A CA 1
ATOM 714 C C . ILE A 1 87 ? 9.389 7.508 -6.856 1.00 85.62 87 ILE A C 1
ATOM 716 O O . ILE A 1 87 ? 9.370 7.022 -7.983 1.00 85.62 87 ILE A O 1
ATOM 720 N N . PHE A 1 88 ? 8.961 8.755 -6.613 1.00 84.25 88 PHE A N 1
ATOM 721 C CA . PHE A 1 88 ? 8.496 9.658 -7.668 1.00 84.25 88 PHE A CA 1
ATOM 722 C C . PHE A 1 88 ? 9.592 9.957 -8.702 1.00 84.25 88 PHE A C 1
ATOM 724 O O . PHE A 1 88 ? 9.276 10.202 -9.861 1.00 84.25 88 PHE A O 1
ATOM 731 N N . ASN A 1 89 ? 10.871 9.844 -8.323 1.00 83.88 89 ASN A N 1
ATOM 732 C CA . ASN A 1 89 ? 12.007 9.998 -9.234 1.00 83.88 89 ASN A CA 1
ATOM 733 C C . ASN A 1 89 ? 12.233 8.769 -10.140 1.00 83.88 89 ASN A C 1
ATOM 735 O O . ASN A 1 89 ? 13.187 8.770 -10.910 1.00 83.88 89 ASN A O 1
ATOM 739 N N . ARG A 1 90 ? 11.431 7.703 -9.999 1.00 83.94 90 ARG A N 1
ATOM 740 C CA . ARG A 1 90 ? 11.547 6.437 -10.750 1.00 83.94 90 ARG A CA 1
ATOM 741 C C . ARG A 1 90 ? 10.345 6.162 -11.656 1.00 83.94 90 ARG A C 1
ATOM 743 O O . ARG A 1 90 ? 10.164 5.039 -12.126 1.00 83.94 90 ARG A O 1
ATOM 750 N N . LEU A 1 91 ? 9.480 7.161 -11.846 1.00 86.75 91 LEU A N 1
ATOM 751 C CA . LEU A 1 91 ? 8.284 7.038 -12.684 1.00 86.75 91 LEU A CA 1
ATOM 752 C C . LEU A 1 91 ? 8.588 7.154 -14.185 1.00 86.75 91 LEU A C 1
ATOM 754 O O . LEU A 1 91 ? 7.728 6.853 -15.009 1.00 86.75 91 LEU A O 1
ATOM 758 N N . ASP A 1 92 ? 9.804 7.558 -14.540 1.00 82.88 92 ASP A N 1
ATOM 759 C CA . ASP A 1 92 ? 10.316 7.625 -15.907 1.00 82.88 92 ASP A CA 1
ATOM 760 C C . ASP A 1 92 ? 10.343 6.253 -16.595 1.00 82.88 92 ASP A C 1
ATOM 762 O O . ASP A 1 92 ? 10.097 6.163 -17.800 1.00 82.88 92 ASP A O 1
ATOM 766 N N . ILE A 1 93 ? 10.565 5.184 -15.824 1.00 84.81 93 ILE A N 1
ATOM 767 C CA . ILE A 1 93 ? 10.556 3.801 -16.304 1.00 84.81 93 ILE A CA 1
ATOM 768 C C . ILE A 1 93 ? 9.115 3.255 -16.265 1.00 84.81 93 ILE A C 1
ATOM 770 O O . ILE A 1 93 ? 8.589 3.020 -15.171 1.00 84.81 93 ILE A O 1
ATOM 774 N N . PRO A 1 94 ? 8.465 2.962 -17.415 1.00 86.25 94 PRO A N 1
ATOM 775 C CA . PRO A 1 94 ? 7.041 2.606 -17.449 1.00 86.25 94 PRO A CA 1
ATOM 776 C C . PRO A 1 94 ? 6.676 1.365 -16.627 1.00 86.25 94 PRO A C 1
ATOM 778 O O . PRO A 1 94 ? 5.649 1.342 -15.947 1.00 86.25 94 PRO A O 1
ATOM 781 N N . LEU A 1 95 ? 7.522 0.331 -16.658 1.00 87.44 95 LEU A N 1
ATOM 782 C CA . LEU A 1 95 ? 7.293 -0.900 -15.899 1.00 87.44 95 LEU A CA 1
ATOM 783 C C . LEU A 1 95 ? 7.346 -0.643 -14.386 1.00 87.44 95 LEU A C 1
ATOM 785 O O . LEU A 1 95 ? 6.442 -1.043 -13.654 1.00 87.44 95 LEU A O 1
ATOM 789 N N . THR A 1 96 ? 8.365 0.089 -13.933 1.00 89.12 96 THR A N 1
ATOM 790 C CA . THR A 1 96 ? 8.524 0.509 -12.536 1.00 89.12 96 THR A CA 1
ATOM 791 C C . THR A 1 96 ? 7.356 1.373 -12.079 1.00 89.12 96 THR A C 1
ATOM 793 O O . THR A 1 96 ? 6.795 1.134 -11.011 1.00 89.12 96 THR A O 1
ATOM 796 N N . ALA A 1 97 ? 6.938 2.332 -12.906 1.00 90.06 97 ALA A N 1
ATOM 797 C CA . ALA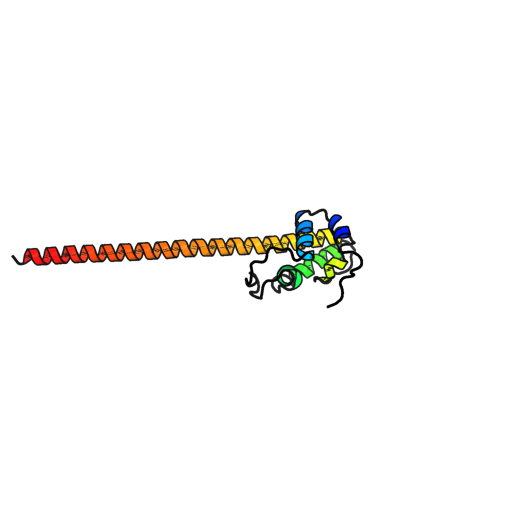 A 1 97 ? 5.810 3.207 -12.619 1.00 90.06 97 ALA A CA 1
ATOM 798 C C . ALA A 1 97 ? 4.499 2.417 -12.454 1.00 90.06 97 ALA A C 1
ATOM 800 O O . ALA A 1 97 ? 3.751 2.642 -11.501 1.00 90.06 97 ALA A O 1
ATOM 801 N N . ASN A 1 98 ? 4.249 1.437 -13.328 1.00 91.31 98 ASN A N 1
ATOM 802 C CA . ASN A 1 98 ? 3.105 0.532 -13.207 1.00 91.31 98 ASN A CA 1
ATOM 803 C C . ASN A 1 98 ? 3.163 -0.324 -11.936 1.00 91.31 98 ASN A C 1
ATOM 805 O O . ASN A 1 98 ? 2.152 -0.450 -11.243 1.00 91.31 98 ASN A O 1
ATOM 809 N N . ALA A 1 99 ? 4.329 -0.879 -11.598 1.00 92.25 99 ALA A N 1
ATOM 810 C CA . ALA A 1 99 ? 4.509 -1.668 -10.381 1.00 92.25 99 ALA A CA 1
ATOM 811 C C . ALA A 1 99 ? 4.225 -0.838 -9.121 1.00 92.25 99 ALA A C 1
ATOM 813 O O . ALA A 1 99 ? 3.441 -1.247 -8.263 1.00 92.25 99 ALA A O 1
ATOM 814 N N . ILE A 1 100 ? 4.794 0.368 -9.049 1.00 93.06 100 ILE A N 1
ATOM 815 C CA . ILE A 1 100 ? 4.535 1.338 -7.983 1.00 93.06 100 ILE A CA 1
ATOM 816 C C . ILE A 1 100 ? 3.033 1.622 -7.865 1.00 93.06 100 ILE A C 1
ATOM 818 O O . ILE A 1 100 ? 2.478 1.566 -6.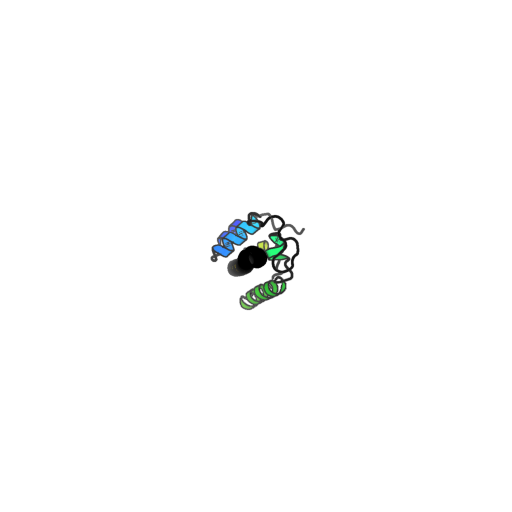767 1.00 93.06 100 ILE A O 1
ATOM 822 N N . ALA A 1 101 ? 2.360 1.888 -8.987 1.00 93.94 101 ALA A N 1
ATOM 823 C CA . ALA A 1 101 ? 0.934 2.192 -9.011 1.00 93.94 101 ALA A CA 1
ATOM 824 C C . ALA A 1 101 ? 0.086 1.042 -8.447 1.00 93.94 101 ALA A C 1
ATOM 826 O O . ALA A 1 101 ? -0.788 1.276 -7.610 1.00 93.94 101 ALA A O 1
ATOM 827 N N . ILE A 1 102 ? 0.376 -0.197 -8.853 1.00 94.44 102 ILE A N 1
ATOM 828 C CA . ILE A 1 102 ? -0.299 -1.406 -8.357 1.00 94.44 102 ILE A CA 1
ATOM 829 C C . ILE A 1 102 ? -0.078 -1.575 -6.850 1.00 94.44 102 ILE A C 1
ATOM 831 O O . ILE A 1 102 ? -1.016 -1.876 -6.108 1.00 94.44 102 ILE A O 1
ATOM 835 N N . ILE A 1 103 ? 1.153 -1.373 -6.378 1.00 94.75 103 ILE A N 1
ATOM 836 C CA . ILE A 1 103 ? 1.493 -1.487 -4.957 1.00 94.75 103 ILE A CA 1
ATOM 837 C C . ILE A 1 103 ? 0.738 -0.434 -4.139 1.00 94.75 103 ILE A C 1
ATOM 839 O O . ILE A 1 103 ? 0.077 -0.780 -3.157 1.00 94.75 103 ILE A O 1
ATOM 843 N N . CYS A 1 104 ? 0.767 0.834 -4.559 1.00 93.62 104 CYS A N 1
ATOM 844 C CA . CYS A 1 104 ? 0.025 1.901 -3.895 1.00 93.62 104 CYS A CA 1
ATOM 845 C C . CYS A 1 104 ? -1.481 1.600 -3.873 1.00 93.62 104 CYS A C 1
ATOM 847 O O . CYS A 1 104 ? -2.110 1.703 -2.817 1.00 93.62 104 CYS A O 1
ATOM 849 N N . GLU A 1 105 ? -2.065 1.169 -4.996 1.00 94.69 105 GLU A N 1
ATOM 850 C CA . GLU A 1 105 ? -3.478 0.779 -5.051 1.00 94.69 105 GLU A CA 1
ATOM 851 C C . GLU A 1 105 ? -3.789 -0.333 -4.041 1.00 94.69 105 GLU A C 1
ATOM 853 O O . GLU A 1 105 ? -4.768 -0.249 -3.295 1.00 94.69 105 GLU A O 1
ATOM 858 N N . ASN A 1 106 ? -2.935 -1.354 -3.964 1.00 95.12 106 ASN A N 1
ATOM 859 C CA . ASN A 1 106 ? -3.104 -2.462 -3.034 1.00 95.12 106 ASN A CA 1
ATOM 860 C C . ASN A 1 106 ? -3.035 -2.026 -1.570 1.00 95.12 106 ASN A C 1
ATOM 862 O O . ASN A 1 106 ? -3.893 -2.442 -0.783 1.00 95.12 106 ASN A O 1
ATOM 866 N N . ILE A 1 107 ? -2.071 -1.177 -1.205 1.00 94.31 107 ILE A N 1
ATOM 867 C CA . ILE A 1 107 ? -1.963 -0.602 0.144 1.00 94.31 107 ILE A CA 1
ATOM 868 C C . ILE A 1 107 ? -3.248 0.159 0.474 1.00 94.31 107 ILE A C 1
ATOM 870 O O . ILE A 1 107 ? -3.902 -0.120 1.482 1.00 94.31 107 ILE A O 1
ATOM 874 N N . TRP A 1 108 ? -3.671 1.061 -0.413 1.00 92.81 108 TRP A N 1
ATOM 875 C CA . TRP A 1 108 ? -4.864 1.879 -0.213 1.00 92.81 108 TRP A CA 1
ATOM 876 C C . TRP A 1 108 ? -6.135 1.037 -0.075 1.00 92.81 108 TRP A C 1
ATOM 878 O O . TRP A 1 108 ? -6.943 1.240 0.834 1.00 92.81 108 TRP A O 1
ATOM 888 N N . ARG A 1 109 ? -6.293 0.023 -0.929 1.00 93.62 109 ARG A N 1
ATOM 889 C CA . ARG A 1 109 ? -7.419 -0.912 -0.886 1.00 93.62 109 ARG A CA 1
ATOM 890 C C . ARG A 1 109 ? -7.430 -1.726 0.407 1.00 93.62 109 ARG A C 1
ATOM 892 O O . ARG A 1 109 ? -8.482 -1.839 1.038 1.00 93.62 109 ARG A O 1
ATOM 899 N N . ARG A 1 110 ? -6.281 -2.269 0.835 1.00 93.81 110 ARG A N 1
ATOM 900 C CA . ARG A 1 110 ? -6.149 -3.012 2.105 1.00 93.81 110 ARG A CA 1
ATOM 901 C C . ARG A 1 110 ? -6.505 -2.118 3.294 1.00 93.81 110 ARG A C 1
ATOM 903 O O . ARG A 1 110 ? -7.247 -2.563 4.173 1.00 93.81 110 ARG A O 1
ATOM 910 N N . ARG A 1 111 ? -6.040 -0.863 3.298 1.00 91.25 111 ARG A N 1
ATOM 911 C CA . ARG A 1 111 ? -6.371 0.135 4.328 1.00 91.25 111 ARG A CA 1
ATOM 912 C C . ARG A 1 111 ? -7.878 0.354 4.406 1.00 91.25 111 ARG A C 1
ATOM 914 O O . ARG A 1 111 ? -8.478 0.157 5.462 1.00 91.25 111 ARG A O 1
ATOM 921 N N . ASN A 1 112 ? -8.499 0.712 3.284 1.00 90.31 112 ASN A N 1
ATOM 922 C CA . ASN A 1 112 ? -9.922 1.047 3.240 1.00 90.31 112 ASN A CA 1
ATOM 923 C C . ASN A 1 112 ? -10.798 -0.150 3.617 1.00 90.31 112 ASN A C 1
ATOM 925 O O . ASN A 1 112 ? -11.769 0.016 4.353 1.00 90.31 112 ASN A O 1
ATOM 929 N N . LYS A 1 113 ? -10.418 -1.365 3.199 1.00 92.38 113 LYS A N 1
ATOM 930 C CA . LYS A 1 113 ? -11.103 -2.597 3.609 1.00 92.38 113 LYS A CA 1
ATOM 931 C C . LYS A 1 113 ? -11.054 -2.793 5.127 1.00 92.38 113 LYS A C 1
ATOM 933 O O . LYS A 1 113 ? -12.085 -3.099 5.722 1.00 92.38 113 LYS A O 1
ATOM 938 N N . LYS A 1 114 ? -9.898 -2.583 5.774 1.00 90.94 114 LYS A N 1
ATOM 939 C CA . LYS A 1 114 ? -9.805 -2.660 7.244 1.00 90.94 114 LYS A CA 1
ATOM 940 C C . LYS A 1 114 ? -10.656 -1.595 7.927 1.00 90.94 114 LYS A C 1
ATOM 942 O O . LYS A 1 114 ? -11.404 -1.933 8.835 1.00 90.94 114 LYS A O 1
ATOM 947 N N . ILE A 1 115 ? -10.592 -0.344 7.474 1.00 88.44 115 ILE A N 1
ATOM 948 C CA . ILE A 1 115 ? -11.394 0.749 8.045 1.00 88.44 115 ILE A CA 1
ATOM 949 C C . ILE A 1 115 ? -12.886 0.432 7.952 1.00 88.44 115 ILE A C 1
ATOM 951 O O . ILE A 1 115 ? -13.593 0.515 8.955 1.00 88.44 115 ILE A O 1
ATOM 955 N N . HIS A 1 116 ? -13.351 0.012 6.775 1.00 87.31 116 HIS A N 1
ATOM 956 C CA . HIS A 1 116 ? -14.743 -0.361 6.557 1.00 87.31 116 HIS A CA 1
ATOM 957 C C . HIS A 1 116 ? -15.178 -1.508 7.482 1.00 87.31 116 HIS A C 1
ATOM 959 O O . HIS A 1 116 ? -16.222 -1.430 8.129 1.00 87.31 116 HIS A O 1
ATOM 965 N N . ASN A 1 117 ? -14.355 -2.552 7.613 1.00 89.56 117 ASN A N 1
ATOM 966 C CA . ASN A 1 117 ? -14.651 -3.678 8.499 1.00 89.56 117 ASN A CA 1
ATOM 967 C C . ASN A 1 117 ? -14.715 -3.255 9.973 1.00 89.56 117 ASN A C 1
ATOM 969 O O . ASN A 1 117 ? -15.650 -3.633 10.676 1.00 89.56 117 ASN A O 1
ATOM 973 N N . THR A 1 118 ? -13.777 -2.423 10.432 1.00 85.31 118 THR A N 1
ATOM 974 C CA . THR A 1 118 ? -13.773 -1.888 11.801 1.00 85.31 118 THR A CA 1
ATOM 975 C C . THR A 1 118 ? -15.000 -1.018 12.070 1.00 85.31 118 THR A C 1
ATOM 977 O O . THR A 1 118 ? -15.588 -1.093 13.147 1.00 85.31 118 THR A O 1
ATOM 980 N N . GLN A 1 119 ? -15.430 -0.208 11.102 1.00 84.62 119 GLN A N 1
ATOM 981 C CA . GLN A 1 119 ? -16.657 0.582 11.225 1.00 84.62 119 GLN A CA 1
ATOM 982 C C . GLN A 1 119 ? -17.902 -0.307 11.292 1.00 84.62 119 GLN A C 1
ATOM 984 O O . GLN A 1 119 ? -18.785 -0.045 12.109 1.00 84.62 119 GLN A O 1
ATOM 989 N N . LYS A 1 120 ? -17.956 -1.373 10.484 1.00 82.88 120 LYS A N 1
ATOM 990 C CA . LYS A 1 120 ? -19.051 -2.349 10.514 1.00 82.88 120 LYS A CA 1
ATOM 991 C C . LYS A 1 120 ? -19.147 -3.027 11.882 1.00 82.88 120 LYS A C 1
ATOM 993 O O . LYS A 1 120 ? -20.223 -3.020 12.464 1.00 82.88 120 LYS A O 1
ATOM 998 N N . LEU A 1 121 ? -18.019 -3.497 12.421 1.00 79.50 121 LEU A N 1
ATOM 999 C CA . LEU A 1 121 ? -17.920 -4.066 13.772 1.00 79.50 121 LEU A CA 1
ATOM 1000 C C . LEU A 1 121 ? -18.419 -3.092 14.848 1.00 79.50 121 LEU A C 1
ATOM 1002 O O . LEU A 1 121 ? -19.232 -3.462 15.685 1.00 79.50 121 LEU A O 1
ATOM 1006 N N . LYS A 1 122 ? -17.996 -1.823 14.803 1.00 81.00 122 LYS A N 1
ATOM 1007 C CA . LYS A 1 122 ? -18.450 -0.808 15.770 1.00 81.00 122 LYS A CA 1
ATOM 1008 C C . LYS A 1 122 ? -19.964 -0.569 15.715 1.00 81.00 122 LYS A C 1
ATOM 1010 O O . LYS A 1 122 ? -20.565 -0.316 16.759 1.00 81.00 122 LYS A O 1
ATOM 1015 N N . LYS A 1 123 ? -20.576 -0.626 14.525 1.00 77.50 123 LYS A N 1
ATOM 1016 C CA . LYS A 1 123 ? -22.032 -0.483 14.361 1.00 77.50 123 LYS A CA 1
ATOM 1017 C C . LYS A 1 123 ? -22.782 -1.668 14.969 1.00 77.50 123 LYS A C 1
ATOM 1019 O O . LYS A 1 123 ? -23.637 -1.440 15.818 1.00 77.50 123 LYS A O 1
ATOM 1024 N N . THR A 1 124 ? -22.398 -2.901 14.636 1.00 75.75 124 THR A N 1
ATOM 1025 C CA . THR A 1 124 ? -23.031 -4.098 15.212 1.00 75.75 124 THR A CA 1
ATOM 1026 C C . THR A 1 124 ? -22.856 -4.174 16.725 1.00 75.75 124 THR A C 1
ATOM 1028 O O . THR A 1 124 ? -23.803 -4.513 17.428 1.00 75.75 124 THR A O 1
ATOM 1031 N N . THR A 1 125 ? -21.689 -3.800 17.264 1.00 71.81 125 THR A N 1
ATOM 1032 C CA . THR A 1 125 ? -21.510 -3.734 18.722 1.00 71.81 125 THR A CA 1
ATOM 1033 C C . THR A 1 125 ? -22.470 -2.725 19.353 1.00 71.81 125 THR A C 1
ATOM 1035 O O . THR A 1 125 ? -23.116 -3.062 20.338 1.00 71.81 125 THR A O 1
ATOM 1038 N N . LYS A 1 126 ? -22.630 -1.522 18.779 1.00 69.88 126 LYS A N 1
ATOM 1039 C CA . LYS A 1 126 ? -23.585 -0.518 19.289 1.00 69.88 126 LYS A CA 1
ATOM 1040 C C . LYS A 1 126 ? -25.034 -1.009 19.256 1.00 69.88 126 LYS A C 1
ATOM 1042 O O . LYS A 1 126 ? -25.765 -0.799 20.220 1.00 69.88 126 LYS A O 1
ATOM 1047 N N . GLU A 1 127 ? -25.446 -1.653 18.169 1.00 68.62 127 GLU A N 1
ATOM 1048 C CA . GLU A 1 127 ? -26.792 -2.221 18.032 1.00 68.62 127 GLU A CA 1
ATOM 1049 C C . GLU A 1 127 ? -27.044 -3.312 19.080 1.00 68.62 127 GLU A C 1
ATOM 1051 O O . GLU A 1 127 ? -28.066 -3.284 19.772 1.00 68.62 127 GLU A O 1
ATOM 1056 N N . ASN A 1 128 ? -26.072 -4.206 19.284 1.00 67.44 128 ASN A N 1
ATOM 1057 C CA . ASN A 1 128 ? -26.153 -5.246 20.303 1.00 67.44 128 ASN A CA 1
ATOM 1058 C C . ASN A 1 128 ? -26.265 -4.649 21.710 1.00 67.44 128 ASN A C 1
ATOM 1060 O O . ASN A 1 128 ? -27.181 -5.037 22.438 1.00 67.44 128 ASN A O 1
ATOM 1064 N N . SER A 1 129 ? -25.429 -3.660 22.058 1.00 65.25 129 SER A N 1
ATOM 1065 C CA . SER A 1 129 ? -25.482 -2.959 23.351 1.00 65.25 129 SER A CA 1
ATOM 1066 C C . SER A 1 129 ? -26.857 -2.344 23.615 1.00 65.25 129 SER A C 1
ATOM 1068 O O . SER A 1 129 ? -27.427 -2.519 24.697 1.00 65.25 129 SER A O 1
ATOM 1070 N N . ASN A 1 130 ? -27.423 -1.670 22.610 1.00 68.00 130 ASN A N 1
ATOM 1071 C CA . ASN A 1 130 ? -28.742 -1.051 22.709 1.00 68.00 130 ASN A CA 1
ATOM 1072 C C . ASN A 1 130 ? -29.850 -2.100 22.878 1.00 68.00 130 ASN A C 1
ATOM 1074 O O . ASN A 1 130 ? -30.764 -1.904 23.681 1.00 68.00 130 ASN A O 1
ATOM 1078 N N . SER A 1 131 ? -29.747 -3.241 22.187 1.00 67.06 131 SER A N 1
ATOM 1079 C CA . SER A 1 131 ? -30.705 -4.343 22.330 1.00 67.06 131 SER A CA 1
ATOM 1080 C C . SER A 1 131 ? -30.685 -4.952 23.740 1.00 67.06 131 SER A C 1
ATOM 1082 O O . SER A 1 131 ? -31.745 -5.195 24.321 1.00 67.06 131 SER A O 1
ATOM 1084 N N . SER A 1 132 ? -29.499 -5.135 24.335 1.00 62.12 132 SER A N 1
ATOM 1085 C CA . SER A 1 132 ? -29.348 -5.642 25.704 1.00 62.12 132 SER A CA 1
ATOM 1086 C C . SER A 1 132 ? -29.881 -4.662 26.748 1.00 62.12 132 SER A C 1
ATOM 1088 O O . SER A 1 132 ? -30.578 -5.078 27.671 1.00 62.12 132 SER A O 1
ATOM 1090 N N . LEU A 1 133 ? -29.652 -3.354 26.572 1.00 62.47 133 LEU A N 1
ATOM 1091 C CA . LEU A 1 133 ? -30.254 -2.329 27.431 1.00 62.47 133 LEU A CA 1
ATOM 1092 C C . LEU A 1 133 ? -31.787 -2.340 27.350 1.00 62.47 133 LEU A C 1
ATOM 1094 O O . LEU A 1 133 ? -32.459 -2.227 28.377 1.00 62.47 133 LEU A O 1
ATOM 1098 N N . GLY A 1 134 ? -32.342 -2.506 26.146 1.00 60.88 134 GLY A N 1
ATOM 1099 C CA . GLY A 1 134 ? -33.786 -2.627 25.938 1.00 60.88 134 GLY A CA 1
ATOM 1100 C C . GLY A 1 134 ? -34.381 -3.846 26.646 1.00 60.88 134 GLY A C 1
ATOM 1101 O O . GLY A 1 134 ? -35.395 -3.721 27.332 1.00 60.88 134 GLY A O 1
ATOM 1102 N N . LYS A 1 135 ? -33.719 -5.007 26.549 1.00 64.00 135 LYS A N 1
ATOM 1103 C CA . LYS A 1 135 ? -34.131 -6.241 27.240 1.00 64.00 135 LYS A CA 1
ATOM 1104 C C . LYS A 1 135 ? -34.087 -6.095 28.762 1.00 64.00 135 LYS A C 1
ATOM 1106 O O . LYS A 1 135 ? -35.066 -6.438 29.418 1.00 64.00 135 LYS A O 1
ATOM 1111 N N . ASN A 1 136 ? -33.021 -5.505 29.307 1.00 61.69 136 ASN A N 1
ATOM 1112 C CA . ASN A 1 136 ? -32.895 -5.274 30.749 1.00 61.69 136 ASN A CA 1
ATOM 1113 C C . ASN A 1 136 ? -33.984 -4.329 31.279 1.00 61.69 136 ASN A C 1
ATOM 1115 O O . ASN A 1 136 ? -34.578 -4.598 32.322 1.00 61.69 136 ASN A O 1
ATOM 1119 N N . LYS A 1 137 ? -34.308 -3.253 30.544 1.00 64.31 137 LYS A N 1
ATOM 1120 C CA . LYS A 1 137 ? -35.436 -2.374 30.900 1.00 64.31 137 LYS A CA 1
ATOM 1121 C C . LYS A 1 137 ? -36.768 -3.125 30.890 1.00 64.31 137 LYS A C 1
ATOM 1123 O O . LYS A 1 137 ? -37.566 -2.939 31.804 1.00 64.31 137 LYS A O 1
ATOM 1128 N N . LYS A 1 138 ? -37.003 -3.978 29.888 1.00 65.06 138 LYS A N 1
ATOM 1129 C CA . LYS A 1 138 ? -38.246 -4.754 29.771 1.00 65.06 138 LYS A CA 1
ATOM 1130 C C . LYS A 1 138 ? -38.403 -5.746 30.925 1.00 65.06 138 LYS A C 1
ATOM 1132 O O . LYS A 1 138 ? -39.443 -5.735 31.574 1.00 65.06 138 LYS A O 1
ATOM 1137 N N . GLN A 1 139 ? -37.338 -6.486 31.252 1.00 61.47 139 GLN A N 1
ATOM 1138 C CA . GLN A 1 139 ? -37.305 -7.359 32.428 1.00 61.47 139 GLN A CA 1
ATOM 1139 C C . GLN A 1 139 ? -37.615 -6.580 33.705 1.00 61.47 1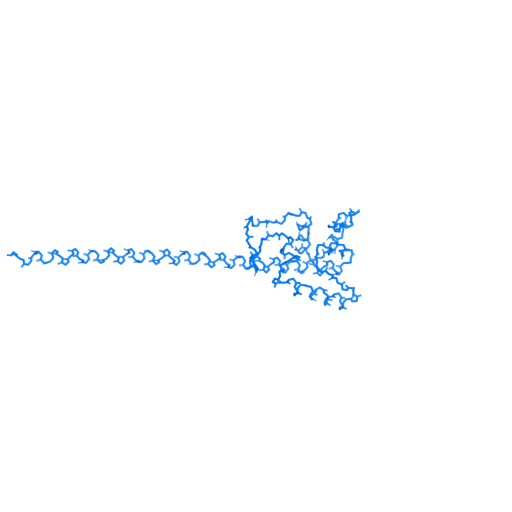39 GLN A C 1
ATOM 1141 O O . GLN A 1 139 ? -38.497 -6.977 34.450 1.00 61.47 139 GLN A O 1
ATOM 1146 N N . HIS A 1 140 ? -36.976 -5.431 33.937 1.00 62.56 140 HIS A N 1
ATOM 1147 C CA . HIS A 1 140 ? -37.210 -4.654 35.157 1.00 62.56 140 HIS A CA 1
ATOM 1148 C C . HIS A 1 140 ? -38.658 -4.135 35.286 1.00 62.56 140 HIS A C 1
ATOM 1150 O O . HIS A 1 140 ? -39.185 -4.024 36.398 1.00 62.56 140 HIS A O 1
ATOM 1156 N N . ILE A 1 141 ? -39.314 -3.811 34.166 1.00 71.69 141 ILE A N 1
ATOM 1157 C CA . ILE A 1 141 ? -40.733 -3.424 34.144 1.00 71.69 141 ILE A CA 1
ATOM 1158 C C . ILE A 1 141 ? -41.618 -4.630 34.467 1.00 71.69 141 ILE A C 1
ATOM 1160 O O . ILE A 1 141 ? -42.511 -4.511 35.307 1.00 71.69 141 ILE A O 1
ATOM 1164 N N . GLU A 1 142 ? -41.350 -5.784 33.852 1.00 67.06 142 GLU A N 1
ATOM 1165 C CA . GLU A 1 142 ? -42.079 -7.028 34.115 1.00 67.06 142 GLU A CA 1
ATOM 1166 C C . GLU A 1 142 ? -41.959 -7.429 35.591 1.00 67.06 142 GLU A C 1
ATOM 1168 O O . GLU A 1 142 ? -42.984 -7.595 36.247 1.00 67.06 142 GLU A O 1
ATOM 1173 N N . THR A 1 143 ? -40.754 -7.443 36.175 1.00 68.44 143 THR A N 1
ATOM 1174 C CA . THR A 1 143 ? -40.555 -7.783 37.597 1.00 68.44 143 THR A CA 1
ATOM 1175 C C . THR A 1 143 ? -41.329 -6.851 38.534 1.00 68.44 143 THR A C 1
ATOM 1177 O O . THR A 1 143 ? -41.890 -7.292 39.541 1.00 68.44 143 THR A O 1
ATOM 1180 N N . ASN A 1 144 ? -41.403 -5.558 38.200 1.00 68.75 144 ASN A N 1
ATOM 1181 C CA . ASN A 1 144 ? -42.166 -4.579 38.974 1.00 68.75 144 ASN A CA 1
ATOM 1182 C C . ASN A 1 144 ? -43.683 -4.779 38.844 1.00 68.75 144 ASN A C 1
ATOM 1184 O O . ASN A 1 144 ? -44.403 -4.613 39.832 1.00 68.75 144 ASN A O 1
ATOM 1188 N N . GLN A 1 145 ? -44.186 -5.157 37.666 1.00 71.69 145 GLN A N 1
ATOM 1189 C CA . GLN A 1 145 ? -45.602 -5.489 37.488 1.00 71.69 145 GLN A CA 1
ATOM 1190 C C . GLN A 1 145 ? -45.986 -6.750 38.269 1.00 71.69 145 GLN A C 1
ATOM 1192 O O . GLN A 1 145 ? -47.025 -6.758 38.935 1.00 71.69 145 GLN A O 1
ATOM 1197 N N . THR A 1 146 ? -45.140 -7.784 38.259 1.00 69.69 146 THR A N 1
ATOM 1198 C CA . THR A 1 146 ? -45.383 -9.019 39.019 1.00 69.69 146 THR A CA 1
ATOM 1199 C C . THR A 1 146 ? -45.403 -8.747 40.523 1.00 69.69 146 THR A C 1
ATOM 1201 O O . THR A 1 146 ? -46.321 -9.199 41.204 1.00 69.69 146 THR A O 1
ATOM 1204 N N . ARG A 1 147 ? -44.472 -7.921 41.033 1.00 67.25 147 ARG A N 1
ATOM 1205 C CA . ARG A 1 147 ? -44.460 -7.478 42.443 1.00 67.25 147 ARG A CA 1
ATOM 1206 C C . ARG A 1 147 ? -45.723 -6.716 42.846 1.00 67.25 147 ARG A C 1
ATOM 1208 O O . ARG A 1 147 ? -46.248 -6.934 43.937 1.00 67.25 147 ARG A O 1
ATOM 1215 N N . LYS A 1 148 ? -46.228 -5.827 41.982 1.00 71.31 148 LYS A N 1
ATOM 1216 C CA . LYS A 1 148 ? -47.482 -5.103 42.250 1.00 71.31 148 LYS A CA 1
ATOM 1217 C C . LYS A 1 148 ? -48.668 -6.063 42.339 1.00 71.31 148 LYS A C 1
ATOM 1219 O O . LYS A 1 148 ? -49.410 -6.000 43.314 1.00 71.31 148 LYS A O 1
ATOM 1224 N N . LYS A 1 149 ? -48.796 -7.002 41.392 1.00 70.88 149 LYS A N 1
ATOM 1225 C CA . LYS A 1 149 ? -49.863 -8.018 41.410 1.00 70.88 149 LYS A CA 1
ATOM 1226 C C . LYS A 1 149 ? -49.803 -8.911 42.655 1.00 70.88 149 LYS A C 1
ATOM 1228 O O . LYS A 1 149 ? -50.838 -9.145 43.272 1.00 70.88 149 LYS A O 1
ATOM 1233 N N . SER A 1 150 ? -48.613 -9.359 43.066 1.00 67.81 150 SER A N 1
ATOM 1234 C CA . SER A 1 150 ? -48.463 -10.199 44.263 1.00 67.81 150 SER A CA 1
ATOM 1235 C C . SER A 1 150 ? -48.811 -9.463 45.559 1.00 67.81 150 SER A C 1
ATOM 1237 O O . SER A 1 150 ? -49.411 -10.054 46.455 1.00 67.81 150 SER A O 1
ATOM 1239 N N . ASN A 1 151 ? -48.480 -8.171 45.665 1.00 67.69 151 ASN A N 1
ATOM 1240 C CA . ASN A 1 151 ? -48.854 -7.372 46.835 1.00 67.69 151 ASN A CA 1
ATOM 1241 C C . ASN A 1 151 ? -50.365 -7.133 46.901 1.00 67.69 151 ASN A C 1
ATOM 1243 O O . ASN A 1 151 ? -50.943 -7.231 47.978 1.00 67.69 151 ASN A O 1
ATOM 1247 N N . GLN A 1 152 ? -51.008 -6.908 45.755 1.00 62.94 152 GLN A N 1
ATOM 1248 C CA . GLN A 1 152 ? -52.452 -6.675 45.683 1.00 62.94 152 GLN A CA 1
ATOM 1249 C C . GLN A 1 152 ? -53.272 -7.937 46.016 1.00 62.94 152 GLN A C 1
ATOM 1251 O O . GLN A 1 152 ? -54.323 -7.857 46.648 1.00 62.94 152 GLN A O 1
ATOM 1256 N N . GLN A 1 153 ? -52.759 -9.124 45.670 1.00 62.16 153 GLN A N 1
ATOM 1257 C CA . GLN A 1 153 ? -53.349 -10.403 46.091 1.00 62.16 153 GLN A CA 1
ATOM 1258 C C . GLN A 1 153 ? -53.155 -10.697 47.584 1.00 62.16 153 GLN A C 1
ATOM 1260 O O . GLN A 1 153 ? -54.015 -11.334 48.188 1.00 62.16 153 GLN A O 1
ATOM 1265 N N . ARG A 1 154 ? -52.052 -10.242 48.197 1.00 60.44 154 ARG A N 1
ATOM 1266 C CA . ARG A 1 154 ? -51.843 -10.374 49.649 1.00 60.44 154 ARG A CA 1
ATOM 1267 C C . ARG A 1 154 ? -52.782 -9.478 50.453 1.00 60.44 154 ARG A C 1
ATOM 1269 O O . ARG A 1 154 ? -53.296 -9.935 51.464 1.00 60.44 154 ARG A O 1
ATOM 1276 N N . THR A 1 155 ? -53.045 -8.253 50.002 1.00 60.38 155 THR A N 1
ATOM 1277 C CA . THR A 1 155 ? -53.979 -7.341 50.684 1.00 60.38 155 THR A CA 1
ATOM 1278 C C . THR A 1 155 ? -55.432 -7.811 50.609 1.00 60.38 155 THR A C 1
ATOM 1280 O O . THR A 1 155 ? -56.154 -7.670 51.585 1.00 60.38 155 THR A O 1
ATOM 1283 N N . ASN A 1 156 ? -55.847 -8.451 49.510 1.00 60.09 156 ASN A N 1
ATOM 1284 C CA . ASN A 1 156 ? -57.220 -8.958 49.363 1.00 60.09 156 ASN A CA 1
ATOM 1285 C C . ASN A 1 156 ? -57.509 -10.247 50.156 1.00 60.09 156 ASN A C 1
ATOM 1287 O O . ASN A 1 156 ? -58.646 -10.696 50.165 1.00 60.09 156 ASN A O 1
ATOM 1291 N N . LYS A 1 157 ? -56.505 -10.865 50.791 1.00 58.28 157 LYS A N 1
ATOM 1292 C CA . LYS A 1 157 ? -56.670 -12.079 51.613 1.00 58.28 157 LYS A CA 1
ATOM 1293 C C . LYS A 1 157 ? -56.845 -11.801 53.113 1.00 58.28 157 LYS A C 1
ATOM 1295 O O . LYS A 1 157 ? -56.950 -12.752 53.876 1.00 58.28 157 LYS A O 1
ATOM 1300 N N . ILE A 1 158 ? -56.805 -10.534 53.532 1.00 55.31 158 ILE A N 1
ATOM 1301 C CA . ILE A 1 158 ? -56.845 -10.119 54.949 1.00 55.31 158 ILE A CA 1
ATOM 1302 C C . ILE A 1 158 ? -58.225 -9.529 55.332 1.00 55.31 158 ILE A C 1
ATOM 1304 O O . ILE A 1 158 ? -58.419 -9.106 56.466 1.00 55.31 158 ILE A O 1
ATOM 1308 N N . ILE A 1 159 ? -59.198 -9.534 54.416 1.00 46.25 159 ILE A N 1
ATOM 1309 C CA . ILE A 1 159 ? -60.592 -9.114 54.653 1.00 46.25 159 ILE A CA 1
ATOM 1310 C C . ILE A 1 159 ? -61.481 -10.347 54.526 1.00 46.25 159 ILE A C 1
ATOM 1312 O O . ILE A 1 159 ? -62.377 -10.509 55.379 1.00 46.25 159 ILE A O 1
#

Organism: Dictyostelium discoideum (NCBI:txid44689)

pLDDT: mean 80.22, std 13.7, range [37.41, 95.25]

Sequence (159 aa):
MKEIKKTTLPFLEIRKIVNLKGRDLLWRLALKALPKIHNAPCIWCNEQETSEHIFFKCKSHIKETQECINYIQEKSGGSRINWGIEIFNRLDIPLTANAIAIICENIWRRRNKKIHNTQKLKKTTKENSNSSLGKNKKQHIETNQTRKKSNQQRTNKII